Protein AF-A0A3C1RM71-F1 (afdb_monomer_lite)

pLDDT: mean 83.46, std 9.89, range [48.66, 92.69]

Radius of gyration: 14.21 Å; chains: 1; bounding box: 24×27×41 Å

Secondary structure (DSSP, 8-state):
--TT-----SSHHHHHHHHHHHHHHHHHHHHHTTPPPPPP-----------

Sequence (51 aa):
MCPGCISTGKTLEETENNIKEAIELYIDTLREDGQAIPEPSLTVKAISVAV

Foldseek 3Di:
DPVPQQADDPDPVRRVVSSVVSLVVVQVVCVVVVHDDDDDDDDDDDDDDDD

Structure (mmCIF, N/CA/C/O backbone):
data_AF-A0A3C1RM71-F1
#
_entry.id   AF-A0A3C1RM71-F1
#
loop_
_atom_site.group_PDB
_atom_site.id
_atom_site.type_symbol
_atom_site.label_atom_id
_atom_site.label_alt_id
_atom_site.label_comp_id
_atom_site.label_asym_id
_atom_site.label_entity_id
_atom_site.label_seq_id
_atom_site.pdbx_PDB_ins_code
_atom_site.Cartn_x
_atom_site.Cartn_y
_atom_site.Cartn_z
_atom_site.occupancy
_atom_site.B_iso_or_equiv
_atom_site.auth_seq_id
_atom_site.auth_comp_id
_atom_site.auth_asym_id
_atom_site.auth_atom_id
_atom_site.pdbx_PDB_model_num
ATOM 1 N N . MET A 1 1 ? -3.106 -5.907 3.143 1.00 48.66 1 MET A N 1
ATOM 2 C CA . MET A 1 1 ? -3.390 -5.219 1.857 1.00 48.66 1 MET A CA 1
ATOM 3 C C . MET A 1 1 ? -4.703 -4.454 1.997 1.00 48.66 1 MET A C 1
ATOM 5 O O . MET A 1 1 ? -5.708 -5.097 2.268 1.00 48.66 1 MET A O 1
ATOM 9 N N . CYS A 1 2 ? -4.701 -3.117 1.907 1.00 54.84 2 CYS A N 1
ATOM 10 C CA . CYS A 1 2 ? -5.953 -2.352 1.891 1.00 54.84 2 CYS A CA 1
ATOM 11 C C . CYS A 1 2 ? -6.719 -2.700 0.599 1.00 54.84 2 CYS A C 1
ATOM 13 O O . CYS A 1 2 ? -6.142 -2.549 -0.485 1.00 54.84 2 CYS A O 1
ATOM 15 N N . PRO A 1 3 ? -7.953 -3.229 0.670 1.00 55.62 3 PRO A N 1
ATOM 16 C CA . PRO A 1 3 ? -8.734 -3.513 -0.525 1.00 55.62 3 PRO A CA 1
ATOM 17 C C . PRO A 1 3 ? -9.045 -2.193 -1.246 1.00 55.62 3 PRO A C 1
ATOM 19 O O . PRO A 1 3 ? -9.863 -1.410 -0.784 1.00 55.62 3 PRO A O 1
ATOM 22 N N . GLY A 1 4 ? -8.376 -1.941 -2.376 1.00 60.00 4 GLY A N 1
ATOM 23 C CA . GLY A 1 4 ? -8.624 -0.767 -3.224 1.00 60.00 4 GLY A CA 1
ATOM 24 C C . GLY A 1 4 ? -7.510 0.284 -3.274 1.00 60.00 4 GLY A C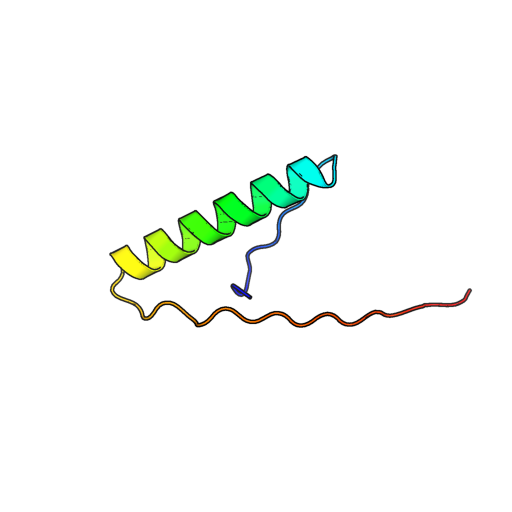 1
ATOM 25 O O . GLY A 1 4 ? -7.573 1.158 -4.135 1.00 60.00 4 GLY A O 1
ATOM 26 N N . CYS A 1 5 ? -6.455 0.190 -2.455 1.00 67.31 5 CYS A N 1
ATOM 27 C CA . CYS A 1 5 ? -5.277 1.056 -2.606 1.00 67.31 5 CYS A CA 1
ATOM 28 C C . CYS A 1 5 ? -4.397 0.558 -3.762 1.00 67.31 5 CYS A C 1
ATOM 30 O O . CYS A 1 5 ? -3.442 -0.192 -3.561 1.00 67.31 5 CYS A O 1
ATOM 32 N N . ILE A 1 6 ? -4.751 0.954 -4.984 1.00 69.88 6 ILE A N 1
ATOM 33 C CA . ILE A 1 6 ? -3.934 0.761 -6.184 1.00 69.88 6 ILE A CA 1
ATOM 34 C C . ILE A 1 6 ? -3.230 2.081 -6.463 1.00 69.88 6 ILE A C 1
ATOM 36 O O . ILE A 1 6 ? -3.881 3.114 -6.597 1.00 69.88 6 ILE A O 1
ATOM 40 N N . SER A 1 7 ? -1.906 2.037 -6.564 1.00 79.56 7 SER A N 1
ATOM 41 C CA . SER A 1 7 ? -1.110 3.199 -6.924 1.00 79.56 7 SER A CA 1
ATOM 42 C C . SER A 1 7 ? -0.200 2.882 -8.101 1.00 79.56 7 SER A C 1
ATOM 44 O O . SER A 1 7 ? 0.270 1.754 -8.252 1.00 79.56 7 SER A O 1
ATOM 46 N N . THR A 1 8 ? 0.015 3.876 -8.955 1.00 81.81 8 THR A N 1
ATOM 47 C CA . THR A 1 8 ? 0.868 3.786 -10.141 1.00 81.81 8 THR A CA 1
ATOM 48 C C . THR A 1 8 ? 1.763 5.011 -10.193 1.00 81.81 8 THR A C 1
ATOM 50 O O . THR A 1 8 ? 1.302 6.115 -9.911 1.00 81.81 8 THR A O 1
ATOM 53 N N . GLY A 1 9 ? 3.013 4.830 -10.596 1.00 85.38 9 GLY A N 1
ATOM 54 C CA . GLY A 1 9 ? 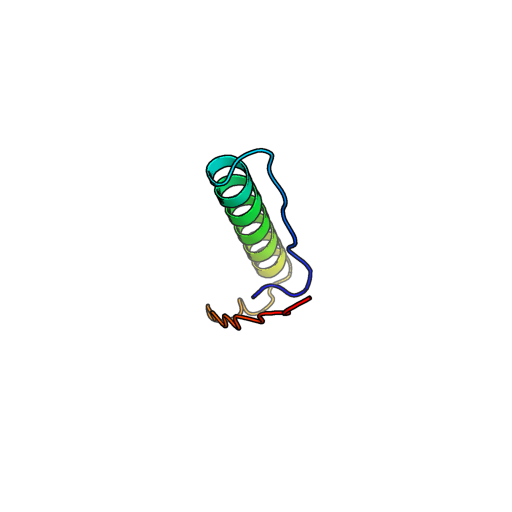3.982 5.905 -10.768 1.00 85.38 9 GLY A CA 1
ATOM 55 C C . GLY A 1 9 ? 4.774 5.730 -12.058 1.00 85.38 9 GLY A C 1
ATOM 56 O O . GLY A 1 9 ? 4.818 4.640 -12.632 1.00 85.38 9 GLY A O 1
ATOM 57 N N . LYS A 1 10 ? 5.412 6.807 -12.532 1.00 85.75 10 LYS A N 1
ATOM 58 C CA . LYS A 1 10 ? 6.282 6.738 -13.723 1.00 85.75 10 LYS A CA 1
ATOM 59 C C . LYS A 1 10 ? 7.595 6.017 -13.430 1.00 85.75 10 LYS A C 1
ATOM 61 O O . LYS A 1 10 ? 8.238 5.508 -14.345 1.00 85.75 10 LYS A O 1
ATOM 66 N N . THR A 1 11 ? 7.983 5.977 -12.159 1.00 92.69 11 THR A N 1
ATOM 67 C CA . THR A 1 11 ? 9.139 5.239 -11.656 1.00 92.69 11 THR A CA 1
ATOM 68 C C . THR A 1 11 ? 8.720 4.324 -10.509 1.00 92.69 11 THR A C 1
ATOM 70 O O . THR A 1 11 ? 7.641 4.477 -9.924 1.00 92.69 11 THR A O 1
ATOM 73 N N . LEU A 1 12 ? 9.586 3.359 -10.191 1.00 88.75 12 LEU A N 1
ATOM 74 C CA . LEU A 1 12 ? 9.416 2.497 -9.022 1.00 88.75 12 LEU A CA 1
ATOM 75 C C . LEU A 1 12 ? 9.294 3.346 -7.747 1.00 88.75 12 LEU A C 1
ATOM 77 O O . LEU A 1 12 ? 8.335 3.190 -7.004 1.00 88.75 12 LEU A O 1
ATOM 81 N N . GLU A 1 13 ? 10.196 4.316 -7.584 1.00 91.12 13 GLU A N 1
ATOM 82 C CA . GLU A 1 13 ? 10.229 5.227 -6.438 1.00 91.12 13 GLU A CA 1
ATOM 83 C C . GLU A 1 13 ? 8.949 6.068 -6.319 1.00 91.12 13 GLU A C 1
ATOM 85 O O . GLU A 1 13 ? 8.398 6.203 -5.230 1.00 91.12 13 GLU A O 1
ATOM 90 N N . GLU A 1 14 ? 8.421 6.586 -7.435 1.00 88.31 14 GLU A N 1
ATOM 91 C CA . GLU A 1 14 ? 7.137 7.300 -7.426 1.00 88.31 14 GLU A CA 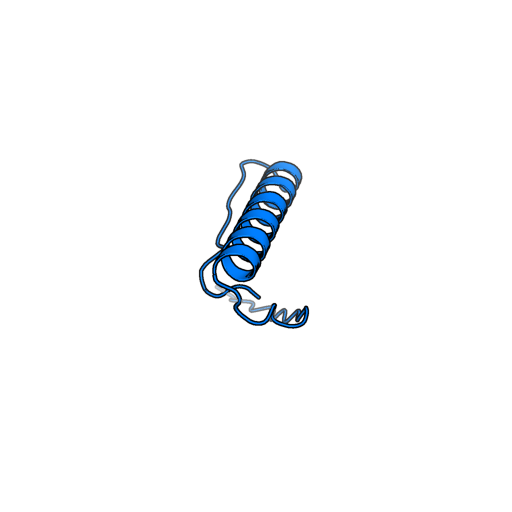1
ATOM 92 C C . GLU A 1 14 ? 5.998 6.370 -6.993 1.00 88.31 14 GLU A C 1
ATOM 94 O O . GLU A 1 14 ? 5.180 6.727 -6.153 1.00 88.31 14 GLU A O 1
ATOM 99 N N . THR A 1 15 ? 5.968 5.146 -7.528 1.00 89.00 15 THR A N 1
ATOM 100 C CA . THR A 1 15 ? 4.946 4.150 -7.175 1.00 89.00 15 THR A CA 1
ATOM 101 C C . THR A 1 15 ? 5.015 3.798 -5.687 1.00 89.00 15 THR A C 1
ATOM 103 O O . THR A 1 15 ? 3.979 3.686 -5.033 1.00 89.00 15 THR A O 1
ATOM 106 N N . GLU A 1 16 ? 6.226 3.655 -5.142 1.00 88.88 16 GLU A N 1
ATOM 107 C CA . GLU A 1 16 ? 6.480 3.378 -3.727 1.00 88.88 16 GLU A CA 1
ATOM 108 C C . GLU A 1 16 ? 6.058 4.528 -2.809 1.00 88.88 16 GLU A C 1
ATOM 110 O O . GLU A 1 16 ? 5.496 4.277 -1.743 1.00 88.88 16 GLU A O 1
ATOM 115 N N . ASN A 1 17 ? 6.306 5.778 -3.196 1.00 90.06 17 ASN A N 1
ATOM 116 C CA . ASN A 1 17 ? 5.851 6.930 -2.419 1.00 90.06 17 ASN A CA 1
ATOM 117 C C . ASN A 1 17 ? 4.326 7.046 -2.466 1.00 90.06 17 ASN A C 1
ATOM 119 O O . ASN A 1 17 ? 3.680 7.078 -1.420 1.00 90.06 17 ASN A O 1
ATOM 123 N N . ASN A 1 18 ? 3.740 6.956 -3.661 1.00 89.38 18 ASN A N 1
ATOM 124 C CA . ASN A 1 18 ? 2.300 7.095 -3.834 1.00 89.38 18 ASN A CA 1
ATOM 125 C C . ASN A 1 18 ? 1.522 5.989 -3.088 1.00 89.38 18 ASN A C 1
ATOM 127 O O . ASN A 1 18 ? 0.430 6.239 -2.579 1.00 89.38 18 ASN A O 1
ATOM 131 N N . ILE A 1 19 ? 2.037 4.751 -3.022 1.00 87.50 19 ILE A N 1
ATOM 132 C CA . ILE A 1 19 ? 1.375 3.680 -2.255 1.00 87.50 19 ILE A CA 1
ATOM 133 C C . ILE A 1 19 ? 1.527 3.871 -0.742 1.00 87.50 19 ILE A C 1
ATOM 135 O O . ILE A 1 19 ? 0.593 3.547 -0.010 1.00 87.50 19 ILE A O 1
ATOM 139 N N . LYS A 1 20 ? 2.659 4.409 -0.263 1.00 88.38 20 LYS A N 1
ATOM 140 C CA . LYS A 1 20 ? 2.848 4.733 1.160 1.00 88.38 20 LYS A CA 1
ATOM 141 C C . LYS A 1 20 ? 1.846 5.788 1.609 1.00 88.38 20 LYS A C 1
ATOM 143 O O . LYS A 1 20 ? 1.112 5.532 2.557 1.00 88.38 20 LYS A O 1
ATOM 148 N N . GLU A 1 21 ? 1.733 6.888 0.866 1.00 89.75 21 GLU A N 1
ATOM 149 C CA . GLU A 1 21 ? 0.776 7.958 1.171 1.00 89.75 21 GLU A CA 1
ATOM 150 C C . GLU A 1 21 ? -0.668 7.438 1.182 1.00 89.75 21 GLU A C 1
ATOM 152 O O . GLU A 1 21 ? -1.429 7.720 2.105 1.00 89.75 21 GLU A O 1
ATOM 157 N N . ALA A 1 22 ? -1.042 6.605 0.205 1.00 88.50 22 ALA A N 1
ATOM 158 C CA . ALA A 1 22 ? -2.378 6.011 0.157 1.00 88.50 22 ALA A CA 1
ATOM 159 C C . ALA A 1 22 ? -2.679 5.112 1.372 1.00 88.50 22 ALA A C 1
ATOM 161 O O . ALA A 1 22 ? -3.805 5.107 1.873 1.00 88.50 22 ALA A O 1
ATOM 162 N N . ILE A 1 23 ? -1.691 4.347 1.850 1.00 86.62 23 ILE A N 1
ATOM 163 C CA . ILE A 1 23 ? -1.833 3.503 3.044 1.00 86.62 23 ILE A CA 1
ATOM 164 C C . ILE A 1 23 ? -1.957 4.365 4.304 1.00 86.62 23 ILE A C 1
ATOM 166 O O . ILE A 1 23 ? -2.801 4.070 5.148 1.00 86.62 23 ILE A O 1
ATOM 170 N N . GLU A 1 24 ? -1.144 5.415 4.434 1.00 88.56 24 GLU A N 1
ATOM 171 C CA . GLU A 1 24 ? -1.200 6.329 5.580 1.00 88.56 24 GLU A CA 1
ATOM 172 C C . GLU A 1 24 ? -2.559 7.025 5.674 1.00 88.56 24 GLU A C 1
ATOM 174 O O . GLU A 1 24 ? -3.187 6.981 6.731 1.00 88.56 24 GLU A O 1
ATOM 179 N N . LEU A 1 25 ? -3.064 7.560 4.557 1.00 87.50 25 LEU A N 1
ATOM 180 C CA . LEU A 1 25 ? -4.393 8.175 4.490 1.00 87.50 25 LEU A CA 1
ATOM 181 C C . LEU A 1 25 ? -5.503 7.191 4.877 1.00 87.50 25 LEU A C 1
ATOM 183 O O . LEU A 1 25 ? -6.411 7.543 5.625 1.00 87.50 25 LEU A O 1
ATOM 187 N N . TYR A 1 26 ? -5.419 5.943 4.410 1.00 86.00 26 TYR A N 1
ATOM 188 C CA . TYR A 1 26 ? -6.391 4.910 4.766 1.00 86.00 26 TYR A CA 1
ATOM 189 C C . TYR A 1 26 ? -6.390 4.598 6.269 1.00 86.00 26 TYR A C 1
ATOM 191 O O . TYR A 1 26 ? -7.451 4.473 6.878 1.00 86.00 26 TYR A O 1
ATOM 199 N N . ILE A 1 27 ? -5.207 4.479 6.880 1.00 86.69 27 ILE A N 1
ATOM 200 C CA . ILE A 1 27 ? -5.079 4.241 8.323 1.00 86.69 27 ILE A CA 1
ATOM 201 C C . ILE A 1 27 ? -5.637 5.424 9.117 1.00 86.69 27 ILE A C 1
ATOM 203 O O . ILE A 1 27 ? -6.300 5.202 10.130 1.00 86.69 27 ILE A O 1
ATOM 207 N N . ASP A 1 28 ? -5.386 6.654 8.666 1.00 89.31 28 ASP A N 1
ATOM 208 C CA . ASP A 1 28 ? -5.900 7.854 9.323 1.00 89.31 28 ASP A CA 1
ATOM 209 C C . ASP A 1 28 ? -7.433 7.892 9.275 1.00 89.31 28 ASP A C 1
ATOM 211 O O . ASP A 1 28 ? -8.069 7.981 10.321 1.00 89.31 28 ASP A O 1
ATOM 215 N N . THR A 1 29 ? -8.029 7.622 8.107 1.00 87.56 29 THR A N 1
ATOM 216 C CA . THR A 1 29 ? -9.491 7.499 7.959 1.00 87.56 29 THR A CA 1
ATOM 217 C C . THR A 1 29 ? -10.079 6.419 8.874 1.00 87.56 29 THR A C 1
ATOM 219 O O . THR A 1 29 ? -11.101 6.641 9.520 1.00 87.56 29 THR A O 1
ATOM 222 N N . LEU A 1 30 ? -9.446 5.241 8.971 1.00 88.12 30 LEU A N 1
ATOM 223 C CA . LEU A 1 30 ? -9.913 4.184 9.878 1.00 88.12 30 LEU A CA 1
ATOM 224 C C . LEU A 1 30 ? -9.832 4.608 11.348 1.00 88.12 30 LEU A C 1
ATOM 226 O O . LEU A 1 30 ? -10.710 4.257 12.136 1.00 88.12 30 LEU A O 1
ATOM 230 N N . ARG A 1 31 ? -8.786 5.352 11.724 1.00 87.94 31 ARG A N 1
ATOM 231 C CA . ARG A 1 31 ? -8.627 5.884 13.080 1.00 87.94 31 ARG A CA 1
ATOM 232 C C . ARG A 1 31 ? -9.701 6.926 13.388 1.00 87.94 31 ARG A C 1
ATOM 234 O O . ARG A 1 31 ? -10.248 6.888 14.488 1.00 87.94 31 ARG A O 1
ATOM 241 N N . GLU A 1 32 ? -10.003 7.819 12.448 1.00 90.81 32 GLU A N 1
ATOM 242 C CA . GLU A 1 32 ? -11.063 8.826 12.580 1.00 90.81 32 GLU A CA 1
ATOM 243 C C . GLU A 1 32 ? -12.450 8.187 12.722 1.00 90.81 32 GLU A C 1
ATOM 245 O O . GLU A 1 32 ? -13.242 8.613 13.561 1.00 90.81 32 GLU A O 1
ATOM 250 N N . ASP A 1 33 ? -12.720 7.119 11.970 1.00 88.19 33 ASP A N 1
ATOM 251 C CA . ASP A 1 33 ? -13.986 6.377 12.031 1.00 88.19 33 ASP A CA 1
ATOM 252 C C . ASP A 1 33 ? -14.068 5.415 13.240 1.00 88.19 33 ASP A C 1
ATOM 254 O O . ASP A 1 33 ? -15.092 4.781 13.484 1.00 88.19 33 ASP A O 1
ATOM 258 N N . GLY A 1 34 ? -12.993 5.295 14.031 1.00 88.25 34 GLY A N 1
ATOM 259 C CA . GLY A 1 34 ? -12.924 4.399 15.192 1.00 88.25 34 GLY A CA 1
ATOM 260 C C . GLY A 1 34 ? -12.899 2.909 14.827 1.00 88.25 34 GLY A C 1
ATOM 261 O O . GLY A 1 34 ? -13.201 2.056 15.666 1.00 88.25 34 GLY A O 1
ATOM 262 N N . GLN A 1 35 ? -12.548 2.584 13.583 1.00 86.50 35 GLN A N 1
ATOM 263 C CA . GLN A 1 35 ? -12.449 1.218 13.086 1.00 86.50 35 GLN A CA 1
ATOM 264 C C . GLN A 1 35 ? -11.113 0.572 13.473 1.00 86.50 35 GLN A C 1
ATOM 266 O O . GLN A 1 35 ? -10.090 1.229 13.672 1.00 86.50 35 GLN A O 1
ATOM 271 N N . ALA A 1 36 ? -11.110 -0.758 13.571 1.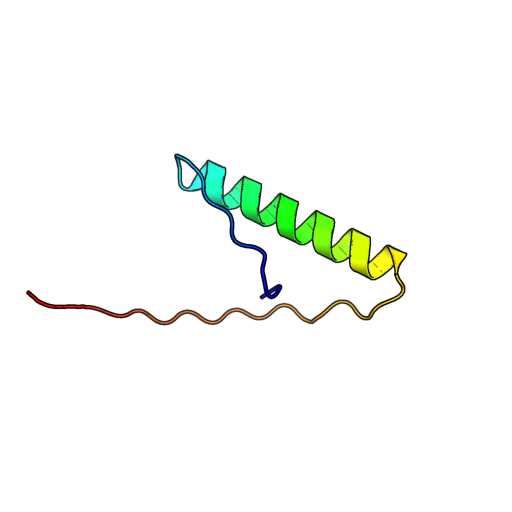00 84.31 36 ALA A N 1
ATOM 272 C CA . ALA A 1 36 ? -9.893 -1.502 13.859 1.00 84.31 36 ALA A CA 1
ATOM 273 C C . ALA A 1 36 ? -8.915 -1.417 12.676 1.00 84.31 36 ALA A C 1
ATOM 275 O O . ALA A 1 36 ? -9.274 -1.718 11.536 1.00 84.31 36 ALA A O 1
ATOM 276 N N . ILE A 1 37 ? -7.662 -1.053 12.957 1.00 83.62 37 ILE A N 1
ATOM 277 C CA . ILE A 1 37 ? -6.604 -1.057 11.946 1.00 83.62 37 ILE A CA 1
ATOM 278 C C . ILE A 1 37 ? -6.257 -2.514 11.608 1.00 83.62 37 ILE A C 1
ATOM 280 O O . ILE A 1 37 ? -5.914 -3.276 12.517 1.00 83.62 37 ILE A O 1
ATOM 284 N N . PRO A 1 38 ? -6.340 -2.929 10.332 1.00 80.12 38 PRO A N 1
ATOM 285 C CA . PRO A 1 38 ? -6.000 -4.289 9.941 1.00 80.12 38 PRO A CA 1
ATOM 286 C C . PRO A 1 38 ? -4.503 -4.556 10.129 1.00 80.12 38 PRO A C 1
A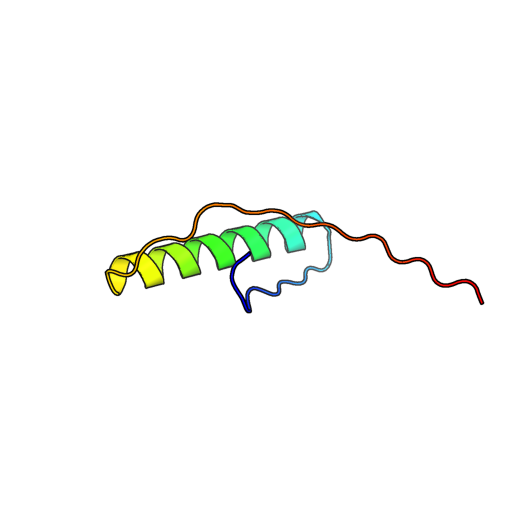TOM 288 O O . PRO A 1 38 ? -3.666 -3.689 9.870 1.00 80.12 38 PRO A O 1
ATOM 291 N N . GLU A 1 39 ? -4.157 -5.780 10.527 1.00 80.94 39 GLU A N 1
ATOM 292 C CA . GLU A 1 39 ? -2.758 -6.188 10.653 1.00 80.94 39 GLU A CA 1
ATOM 293 C C . GLU A 1 39 ? -2.040 -6.197 9.288 1.00 80.94 39 GLU A C 1
ATOM 295 O O . GLU A 1 39 ? -2.644 -6.519 8.253 1.00 80.94 39 GLU A O 1
ATOM 300 N N . PRO A 1 40 ? -0.740 -5.855 9.253 1.00 81.19 40 PRO A N 1
ATOM 301 C CA . PRO A 1 40 ? 0.031 -5.857 8.019 1.00 81.19 40 PRO A CA 1
ATOM 302 C C . PRO A 1 40 ? 0.138 -7.277 7.447 1.00 81.19 40 PRO A C 1
ATOM 304 O O . PRO A 1 40 ? 0.582 -8.209 8.111 1.00 81.19 40 PRO A O 1
ATOM 307 N N . SER A 1 41 ? -0.232 -7.436 6.175 1.00 80.44 41 SER A N 1
ATOM 308 C CA . SER A 1 41 ? -0.149 -8.705 5.446 1.00 80.44 41 SER A CA 1
ATOM 309 C C . SER A 1 41 ? 0.385 -8.498 4.029 1.00 80.44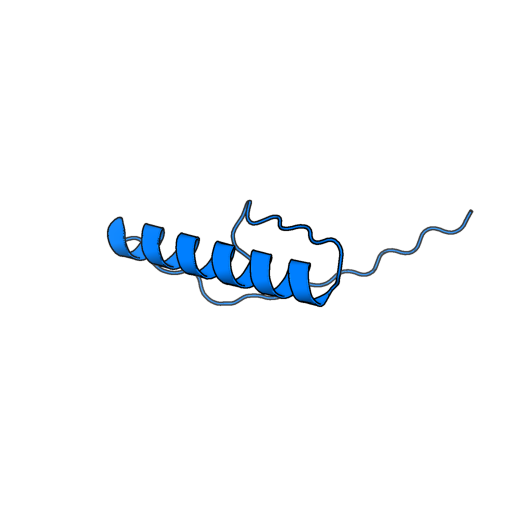 41 SER A C 1
ATOM 311 O O . SER A 1 41 ? -0.029 -7.565 3.329 1.00 80.44 41 SER A O 1
ATOM 313 N N . LEU A 1 42 ? 1.299 -9.380 3.611 1.00 82.44 42 LEU A N 1
ATOM 314 C CA . LEU A 1 42 ? 1.944 -9.384 2.297 1.00 82.44 42 LEU A CA 1
ATOM 315 C C . LEU A 1 42 ? 1.703 -10.733 1.610 1.00 82.44 42 LEU A C 1
ATOM 317 O O . LEU A 1 42 ? 1.977 -11.790 2.173 1.00 82.44 42 LEU A O 1
ATOM 321 N N . THR A 1 43 ? 1.205 -10.711 0.377 1.00 83.81 43 THR A N 1
ATOM 322 C CA . THR A 1 43 ? 1.044 -11.910 -0.454 1.00 83.81 43 THR A CA 1
ATOM 323 C C . THR A 1 43 ? 1.488 -11.580 -1.868 1.00 83.81 43 THR A C 1
ATOM 325 O O . THR A 1 43 ? 0.965 -10.655 -2.482 1.00 83.81 43 THR A O 1
ATOM 328 N N . VAL A 1 44 ? 2.463 -12.328 -2.383 1.00 88.69 44 VAL A N 1
ATOM 329 C CA . VAL A 1 44 ? 3.030 -12.124 -3.721 1.00 88.69 44 VAL A CA 1
ATOM 330 C C . VAL A 1 44 ? 2.896 -13.423 -4.503 1.00 88.69 44 VAL A C 1
ATOM 332 O O . VAL A 1 44 ? 3.305 -14.480 -4.024 1.00 88.69 44 VAL A O 1
ATOM 335 N N . LYS A 1 45 ? 2.322 -13.354 -5.707 1.00 91.50 45 LYS A N 1
ATOM 336 C CA . LYS A 1 45 ? 2.186 -14.501 -6.610 1.00 91.50 45 LYS A CA 1
ATOM 337 C C . LYS A 1 45 ? 2.725 -14.133 -7.987 1.00 91.50 45 LYS A C 1
ATOM 339 O O . LYS A 1 45 ? 2.111 -13.347 -8.701 1.00 91.50 45 LYS A O 1
ATOM 344 N N . ALA A 1 46 ? 3.869 -14.704 -8.352 1.00 89.94 46 ALA A N 1
ATOM 345 C CA . ALA A 1 46 ? 4.422 -14.567 -9.694 1.00 89.94 46 ALA A CA 1
ATOM 346 C C . ALA A 1 46 ? 3.647 -15.468 -10.665 1.00 89.94 46 ALA A C 1
ATOM 348 O O . ALA A 1 46 ? 3.477 -16.659 -10.404 1.00 89.94 46 ALA A O 1
ATOM 349 N N . ILE A 1 47 ? 3.182 -14.898 -11.776 1.00 90.44 47 ILE A N 1
ATOM 350 C CA . ILE A 1 47 ? 2.532 -15.626 -12.868 1.00 90.44 47 ILE A CA 1
ATOM 351 C C . ILE A 1 47 ? 3.336 -15.346 -14.135 1.00 90.44 47 ILE A C 1
ATOM 353 O O . ILE A 1 47 ? 3.526 -14.187 -14.497 1.00 90.44 47 ILE A O 1
ATOM 357 N N . SER A 1 48 ? 3.819 -16.395 -14.794 1.00 89.88 48 SER A N 1
ATOM 358 C CA . SER A 1 48 ? 4.476 -16.307 -16.097 1.00 89.88 48 SER A CA 1
ATOM 359 C C . SER A 1 48 ? 3.534 -16.805 -17.190 1.00 89.88 48 SER A C 1
ATOM 361 O O . SER A 1 48 ? 2.815 -17.788 -17.014 1.00 89.88 48 SER A O 1
ATOM 363 N N . VAL A 1 49 ? 3.543 -16.117 -18.329 1.00 90.06 49 VAL A N 1
ATOM 364 C CA . VAL A 1 49 ? 2.845 -16.530 -19.549 1.00 90.06 49 VAL A CA 1
ATOM 365 C C . VAL A 1 49 ? 3.905 -16.690 -20.632 1.00 90.06 49 VAL A C 1
ATOM 367 O O . VAL A 1 49 ? 4.690 -15.771 -20.855 1.00 90.06 49 VAL A O 1
ATOM 370 N N . ALA A 1 50 ? 3.956 -17.863 -21.260 1.00 84.38 50 ALA A N 1
ATOM 371 C CA . ALA A 1 50 ? 4.769 -18.099 -22.449 1.00 84.38 50 ALA A CA 1
ATOM 372 C C . ALA A 1 50 ? 3.891 -17.888 -23.689 1.00 84.38 50 ALA A C 1
ATOM 374 O O . ALA A 1 50 ? 2.750 -18.357 -23.706 1.00 84.38 50 ALA A O 1
ATOM 375 N N . VAL A 1 51 ? 4.414 -17.158 -24.675 1.00 71.44 51 VAL A N 1
ATOM 376 C CA . VAL A 1 51 ? 3.805 -16.989 -26.005 1.00 71.44 51 VAL A CA 1
ATOM 377 C C . VAL A 1 51 ? 4.362 -18.004 -26.986 1.00 71.44 51 VAL A C 1
ATOM 379 O O . VAL A 1 51 ? 5.569 -18.319 -26.872 1.00 71.44 51 VAL A O 1
#